Protein AF-A0A522V8J9-F1 (afdb_monomer_lite)

Radius of gyration: 9.1 Å; chains: 1; bounding box: 20×9×26 Å

Foldseek 3Di:
DDDFPEEAEDPPPVSVVVVVVCVVVVGRYHYD

Structure (mmCIF, N/CA/C/O backbone):
data_AF-A0A522V8J9-F1
#
_entry.id   AF-A0A522V8J9-F1
#
loop_
_atom_site.group_PDB
_atom_site.id
_atom_site.type_symbol
_atom_site.label_atom_id
_atom_site.label_alt_id
_atom_site.label_comp_id
_atom_site.label_asym_id
_atom_site.label_entity_id
_atom_site.label_seq_id
_atom_site.pdbx_PDB_ins_code
_atom_site.Cartn_x
_atom_site.Cartn_y
_atom_site.Cartn_z
_atom_site.occupancy
_atom_site.B_iso_or_equiv
_atom_site.auth_seq_id
_atom_site.auth_comp_id
_atom_site.auth_asym_id
_atom_site.auth_atom_id
_atom_site.pdbx_PDB_model_num
ATOM 1 N N . MET A 1 1 ? -1.334 -3.079 18.007 1.00 59.28 1 MET A N 1
ATOM 2 C CA . MET A 1 1 ? -1.051 -2.849 16.578 1.00 59.28 1 MET A CA 1
ATOM 3 C C . MET A 1 1 ? -2.367 -2.969 15.841 1.00 59.28 1 MET A C 1
ATOM 5 O O . MET A 1 1 ? -3.067 -3.948 16.073 1.00 59.28 1 MET A O 1
ATOM 9 N N . GLU A 1 2 ? -2.730 -1.949 15.071 1.00 82.88 2 GLU A N 1
ATOM 10 C CA . GLU A 1 2 ? -3.933 -1.943 14.229 1.00 82.88 2 GLU A CA 1
ATOM 11 C C . GLU A 1 2 ? -3.738 -2.902 13.041 1.00 82.88 2 GLU A C 1
ATOM 13 O O . GLU A 1 2 ? -2.600 -3.140 12.625 1.00 82.88 2 GLU A O 1
ATOM 18 N N . ARG A 1 3 ? -4.812 -3.546 12.571 1.00 85.00 3 ARG A N 1
ATOM 19 C CA . ARG A 1 3 ? -4.728 -4.594 11.546 1.00 85.00 3 ARG A CA 1
ATOM 20 C C . ARG A 1 3 ? -4.999 -3.990 10.179 1.00 85.00 3 ARG A C 1
ATOM 22 O O . ARG A 1 3 ? -6.151 -3.711 9.870 1.00 85.00 3 ARG A O 1
ATOM 29 N N . GLN A 1 4 ? -3.957 -3.907 9.358 1.00 91.56 4 GLN A N 1
ATOM 30 C CA . GLN A 1 4 ? -4.106 -3.430 7.988 1.00 91.56 4 GLN A CA 1
ATOM 31 C C . GLN A 1 4 ? -4.450 -4.593 7.070 1.00 91.56 4 GLN A C 1
ATOM 33 O O . GLN A 1 4 ? -3.932 -5.704 7.214 1.00 91.56 4 GLN A O 1
ATOM 38 N N . ASP A 1 5 ? -5.318 -4.316 6.109 1.00 94.19 5 ASP A N 1
ATOM 39 C CA . ASP A 1 5 ? -5.732 -5.283 5.104 1.00 94.19 5 ASP A CA 1
ATOM 40 C C . ASP A 1 5 ? -4.607 -5.595 4.112 1.00 94.19 5 ASP A C 1
ATOM 42 O O . ASP A 1 5 ? -4.484 -6.735 3.653 1.00 94.19 5 ASP A O 1
ATOM 46 N N . VAL A 1 6 ? -3.808 -4.581 3.761 1.00 97.00 6 VAL A N 1
ATOM 47 C CA . VA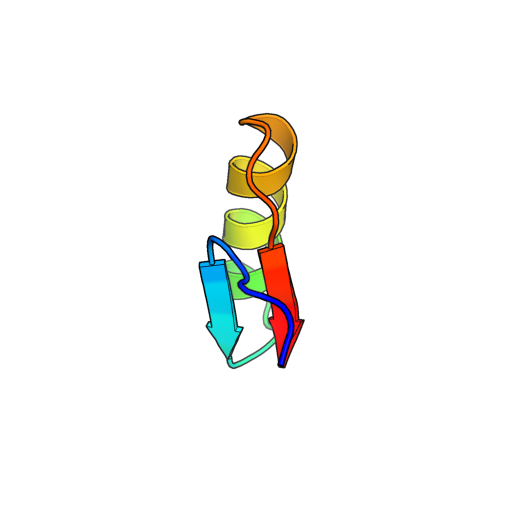L A 1 6 ? -2.680 -4.692 2.832 1.00 97.00 6 VAL A CA 1
ATOM 48 C C . VAL A 1 6 ? -1.530 -3.797 3.289 1.00 97.00 6 VAL A C 1
ATOM 50 O O . VAL A 1 6 ? -1.729 -2.630 3.621 1.00 97.00 6 VAL A O 1
ATOM 53 N N . VAL A 1 7 ? -0.310 -4.335 3.234 1.00 97.00 7 VAL A N 1
ATOM 54 C CA . VAL A 1 7 ? 0.931 -3.568 3.393 1.00 97.00 7 VAL A CA 1
ATOM 55 C C . VAL A 1 7 ? 1.740 -3.668 2.104 1.00 97.00 7 VAL A C 1
ATOM 57 O O . VAL A 1 7 ? 2.044 -4.770 1.646 1.00 97.00 7 VAL A O 1
ATOM 60 N N . ILE A 1 8 ? 2.088 -2.524 1.518 1.00 97.31 8 ILE A N 1
ATOM 61 C CA . ILE A 1 8 ? 2.963 -2.422 0.346 1.00 97.31 8 ILE A CA 1
ATOM 62 C C . ILE A 1 8 ? 4.298 -1.856 0.809 1.00 97.31 8 ILE A C 1
ATOM 64 O O . ILE A 1 8 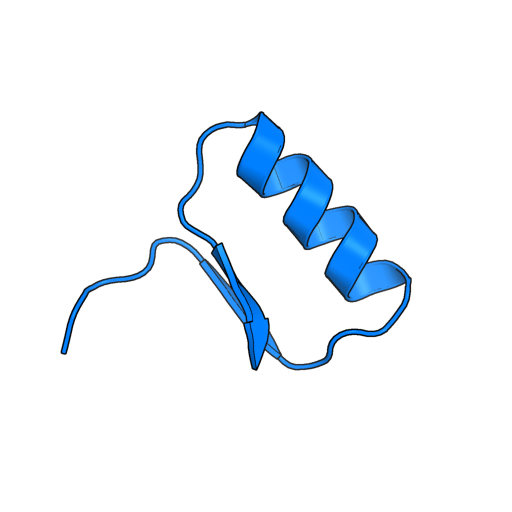? 4.343 -0.769 1.372 1.00 97.31 8 ILE A O 1
ATOM 68 N N . VAL A 1 9 ? 5.384 -2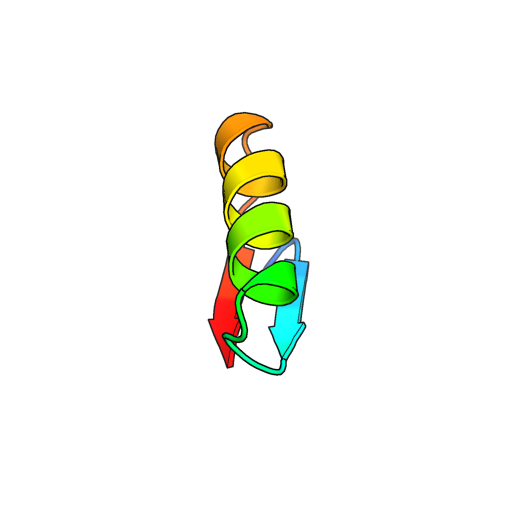.578 0.549 1.00 96.56 9 VAL A N 1
ATOM 69 C CA . VAL A 1 9 ? 6.740 -2.120 0.872 1.00 96.56 9 VAL A CA 1
ATOM 70 C C . VAL A 1 9 ? 7.397 -1.609 -0.408 1.00 96.56 9 VAL A C 1
ATOM 72 O O . VAL A 1 9 ? 7.593 -2.374 -1.354 1.00 96.56 9 VAL A O 1
ATOM 75 N N . GLY A 1 10 ? 7.713 -0.315 -0.436 1.00 92.75 10 GLY A N 1
ATOM 76 C CA . GLY A 1 10 ? 8.263 0.402 -1.585 1.00 92.75 10 GLY A CA 1
ATOM 77 C C . GLY A 1 10 ? 7.214 1.189 -2.384 1.00 92.75 10 GLY A C 1
ATOM 78 O O . GLY A 1 10 ? 6.360 0.628 -3.071 1.00 92.75 10 GLY A O 1
ATOM 79 N N . ALA A 1 11 ? 7.341 2.520 -2.380 1.00 91.62 11 ALA A N 1
ATOM 80 C CA . ALA A 1 11 ? 6.431 3.465 -3.042 1.00 91.62 11 ALA A CA 1
ATOM 81 C C . ALA A 1 11 ? 6.853 3.850 -4.478 1.00 91.62 11 ALA A C 1
ATOM 83 O O . ALA A 1 11 ? 6.692 4.992 -4.909 1.00 91.62 11 ALA A O 1
ATOM 84 N N . GLY A 1 12 ? 7.418 2.904 -5.235 1.00 96.88 12 GLY A N 1
ATOM 85 C CA . GLY A 1 12 ? 7.684 3.108 -6.662 1.00 96.88 12 GLY A CA 1
ATOM 86 C C . GLY A 1 12 ? 6.389 3.215 -7.479 1.00 96.88 12 GLY A C 1
ATOM 87 O O . GLY A 1 12 ? 5.294 2.962 -6.978 1.00 96.88 12 GLY A O 1
ATOM 88 N N . VAL A 1 13 ? 6.503 3.520 -8.775 1.00 97.69 13 VAL A N 1
ATOM 89 C CA . VAL A 1 13 ? 5.334 3.710 -9.663 1.00 97.6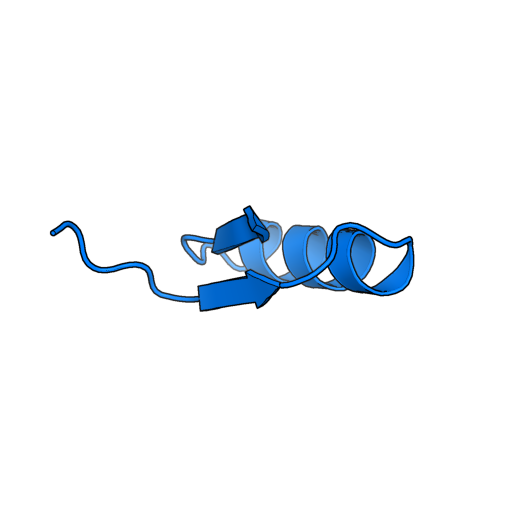9 13 VAL A CA 1
ATOM 90 C C . VAL A 1 13 ? 4.382 2.509 -9.676 1.00 97.69 13 VAL A C 1
ATOM 92 O O . VAL A 1 13 ? 3.166 2.682 -9.708 1.00 97.69 13 VAL A O 1
ATOM 95 N N . VAL A 1 14 ? 4.926 1.293 -9.576 1.00 97.25 14 VAL A N 1
ATOM 96 C CA . VAL A 1 14 ? 4.136 0.057 -9.504 1.00 97.25 14 VAL A CA 1
ATOM 97 C C . VAL A 1 14 ? 3.409 -0.048 -8.162 1.00 97.25 14 VAL A C 1
ATOM 99 O O . VAL A 1 14 ? 2.210 -0.314 -8.138 1.00 97.25 14 VAL A O 1
ATOM 102 N N . GLY A 1 15 ? 4.108 0.218 -7.054 1.00 97.62 15 GLY A N 1
ATOM 103 C CA . GLY A 1 15 ? 3.536 0.167 -5.706 1.00 97.62 15 GLY A CA 1
ATOM 104 C C . GLY A 1 15 ? 2.382 1.154 -5.534 1.00 97.62 15 GLY A C 1
ATOM 105 O O . GLY A 1 15 ? 1.320 0.780 -5.043 1.00 97.62 15 GLY A O 1
ATOM 106 N N .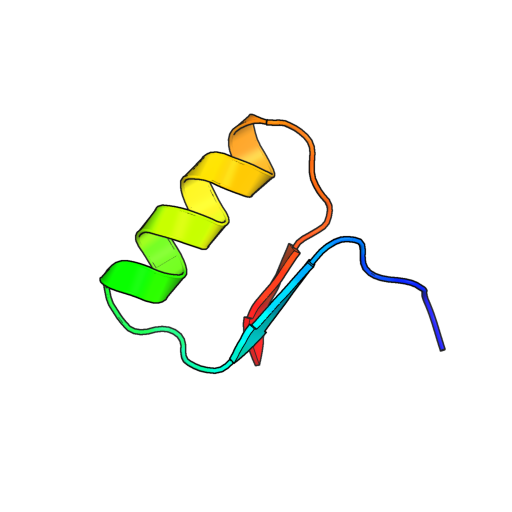 LEU A 1 16 ? 2.535 2.382 -6.037 1.00 97.94 16 LEU A N 1
ATOM 107 C CA . LEU A 1 16 ? 1.476 3.395 -6.007 1.00 97.94 16 LEU A CA 1
ATOM 108 C C . LEU A 1 16 ? 0.293 3.045 -6.919 1.00 97.94 16 LEU A C 1
ATOM 110 O O . LEU A 1 16 ? -0.856 3.276 -6.542 1.00 97.94 16 LEU A O 1
ATOM 114 N N . ALA A 1 17 ? 0.542 2.463 -8.097 1.00 98.06 17 ALA A N 1
ATOM 115 C CA . ALA A 1 17 ? -0.531 2.015 -8.985 1.00 98.06 17 ALA A CA 1
ATOM 116 C C . ALA A 1 17 ? -1.382 0.910 -8.333 1.00 98.06 17 ALA A C 1
ATOM 118 O O . ALA A 1 17 ? -2.613 0.965 -8.393 1.00 98.06 17 ALA A O 1
ATOM 119 N N . ILE A 1 18 ? -0.733 -0.046 -7.660 1.00 97.62 18 ILE A N 1
ATOM 120 C CA . ILE A 1 18 ? -1.400 -1.111 -6.900 1.00 97.62 18 ILE A CA 1
ATOM 121 C C . ILE A 1 18 ? -2.159 -0.525 -5.704 1.00 97.62 18 ILE A C 1
ATOM 123 O O . ILE A 1 18 ? -3.341 -0.826 -5.537 1.00 97.62 18 ILE A O 1
ATOM 127 N N . ALA A 1 19 ? -1.525 0.350 -4.915 1.00 97.94 19 ALA A N 1
ATOM 128 C CA . ALA A 1 19 ? -2.161 1.005 -3.771 1.00 97.94 19 ALA A CA 1
ATOM 129 C C . ALA A 1 19 ? -3.433 1.750 -4.191 1.00 97.94 19 ALA A C 1
ATOM 131 O O . ALA A 1 19 ? -4.480 1.598 -3.567 1.00 97.94 19 ALA A O 1
ATOM 132 N N . ARG A 1 20 ? -3.369 2.490 -5.305 1.00 97.62 20 ARG A N 1
ATOM 133 C CA . ARG A 1 20 ? -4.517 3.202 -5.870 1.00 97.62 20 ARG A CA 1
ATOM 134 C C . ARG A 1 20 ? -5.643 2.251 -6.259 1.00 97.62 20 ARG A C 1
ATOM 136 O O . ARG A 1 20 ? -6.795 2.524 -5.938 1.00 97.62 20 ARG A O 1
ATOM 143 N N . ALA A 1 21 ? -5.335 1.159 -6.955 1.00 98.31 21 ALA A N 1
ATOM 144 C CA . ALA A 1 21 ? -6.349 0.189 -7.357 1.00 98.31 21 ALA A CA 1
ATOM 145 C C . ALA A 1 21 ? -7.046 -0.447 -6.141 1.00 98.31 21 ALA A C 1
ATOM 147 O O . ALA A 1 21 ? -8.269 -0.565 -6.122 1.00 98.31 21 ALA A O 1
ATOM 148 N N . LEU A 1 22 ? -6.279 -0.800 -5.107 1.00 97.75 22 LEU A N 1
ATOM 149 C CA . LEU A 1 22 ? -6.797 -1.417 -3.885 1.00 97.75 22 LEU A CA 1
ATOM 150 C C . LEU A 1 22 ? -7.596 -0.437 -3.016 1.00 97.75 22 LEU A C 1
ATOM 152 O O . LEU A 1 22 ? -8.656 -0.806 -2.516 1.00 97.75 22 LEU A O 1
ATOM 156 N N . ALA A 1 23 ? -7.148 0.813 -2.895 1.00 97.44 23 ALA A N 1
ATOM 157 C CA . ALA A 1 23 ? -7.884 1.858 -2.186 1.00 97.44 23 ALA A CA 1
ATOM 158 C C . ALA A 1 23 ? -9.235 2.151 -2.860 1.00 97.44 23 ALA A C 1
ATOM 160 O O . ALA A 1 23 ? -10.258 2.256 -2.187 1.00 97.44 23 ALA A O 1
ATOM 161 N N . LEU A 1 24 ? -9.272 2.204 -4.198 1.00 98.38 24 LEU A N 1
ATOM 162 C CA . LEU A 1 24 ? -10.522 2.352 -4.956 1.00 98.38 24 LEU A CA 1
ATOM 163 C C . LEU A 1 24 ? -11.456 1.142 -4.806 1.00 98.38 24 LEU A C 1
ATOM 165 O O . LEU A 1 24 ? -12.670 1.295 -4.900 1.00 98.38 24 LEU A O 1
ATOM 169 N N . ALA A 1 25 ? -10.904 -0.044 -4.544 1.00 98.12 25 ALA A N 1
ATOM 170 C CA . ALA A 1 25 ? -11.665 -1.243 -4.202 1.00 98.12 25 ALA A CA 1
ATOM 171 C C . ALA A 1 25 ? -12.087 -1.299 -2.716 1.00 98.12 25 ALA A C 1
ATOM 173 O O . ALA A 1 25 ? -12.629 -2.313 -2.279 1.00 98.12 25 ALA A O 1
ATOM 174 N N . GLY A 1 26 ? -11.837 -0.238 -1.937 1.00 97.75 26 GLY A N 1
ATOM 175 C CA . GLY A 1 26 ? -12.247 -0.123 -0.536 1.00 97.75 26 GLY A CA 1
ATOM 176 C C . GLY A 1 26 ? -11.346 -0.850 0.463 1.00 97.75 26 GLY A C 1
ATOM 177 O O . GLY A 1 26 ? -11.795 -1.152 1.565 1.00 97.75 26 GLY A O 1
ATOM 178 N N . ARG A 1 27 ? -10.100 -1.171 0.096 1.00 97.81 27 ARG A N 1
ATOM 179 C CA . ARG A 1 27 ? -9.135 -1.811 1.005 1.00 97.81 27 ARG A CA 1
ATOM 180 C C . ARG A 1 27 ? -8.364 -0.770 1.807 1.00 97.81 27 ARG A C 1
ATOM 182 O O . ARG A 1 27 ? -7.962 0.254 1.256 1.00 97.81 27 ARG A O 1
ATOM 189 N N . ASP A 1 28 ? -8.106 -1.078 3.075 1.00 97.31 28 ASP A N 1
ATOM 190 C CA . ASP A 1 28 ? -7.1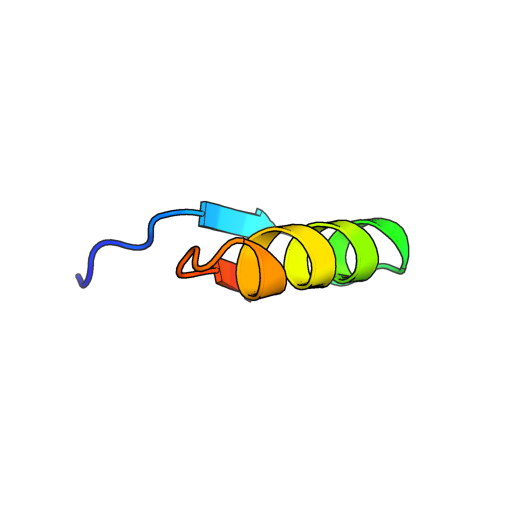92 -0.302 3.915 1.00 97.31 28 ASP A CA 1
ATOM 191 C C . ASP A 1 28 ? -5.734 -0.676 3.593 1.00 97.31 28 ASP A C 1
ATOM 193 O O . ASP A 1 28 ? -5.292 -1.808 3.820 1.00 97.31 28 ASP A O 1
ATOM 197 N N . VAL A 1 29 ? -5.003 0.262 2.989 1.00 97.19 29 VAL A N 1
ATOM 198 C CA . VAL A 1 29 ? -3.657 0.040 2.449 1.00 97.19 29 VAL A CA 1
ATOM 199 C C . VAL A 1 29 ? -2.657 0.930 3.173 1.00 97.19 29 VAL A C 1
ATOM 201 O O . VAL A 1 29 ? -2.748 2.155 3.120 1.00 97.19 29 VAL A O 1
ATOM 204 N N . LEU A 1 30 ? -1.644 0.306 3.767 1.00 96.56 30 LEU A N 1
ATOM 205 C CA . LEU A 1 30 ? -0.479 0.980 4.330 1.00 96.56 30 LEU A CA 1
ATOM 206 C C . LEU A 1 30 ? 0.720 0.828 3.389 1.00 96.56 30 LEU A C 1
ATOM 208 O O . LEU A 1 30 ? 0.996 -0.269 2.904 1.00 96.56 30 LEU A O 1
ATOM 212 N N . ILE A 1 31 ? 1.450 1.916 3.152 1.00 96.69 31 ILE A N 1
ATOM 213 C CA . ILE A 1 31 ? 2.703 1.902 2.387 1.00 96.69 31 ILE A CA 1
ATOM 214 C C . ILE A 1 31 ? 3.869 2.147 3.349 1.00 96.69 31 ILE A C 1
ATOM 216 O O . ILE A 1 31 ? 3.789 3.060 4.172 1.00 96.69 31 ILE A O 1
ATOM 220 N N . LEU A 1 32 ? 4.925 1.337 3.232 1.00 95.31 32 LEU A N 1
ATOM 221 C CA . LEU A 1 32 ? 6.179 1.431 3.987 1.00 95.31 32 LEU A CA 1
ATOM 222 C C . LEU A 1 32 ? 7.378 1.678 3.065 1.00 95.31 32 LEU A C 1
ATOM 224 O O . LEU A 1 32 ? 7.386 1.129 1.936 1.00 95.31 32 LEU A O 1
#

Sequence (32 aa):
MERQDVVIVGAGVVGLAIARALALAGRDVLIL

pLDDT: mean 94.76, std 7.3, range [59.28, 98.38]

Secondary structure (DSSP, 8-state):
----SEEE---SHHHHHHHHHHHHTT--EEE-